Protein AF-A0A258D610-F1 (afdb_monomer_lite)

pLDDT: mean 95.36, std 6.73, range [49.62, 98.81]

Radius of gyration: 11.91 Å; chains: 1; bounding box: 27×26×26 Å

Sequence (72 aa):
LATLLYVAPDAEARLEPVRAALAGTTCECGASAWNGLLVVRFLAQDIETLRRDASAFLVAFRGAPLPRVWGL

Foldseek 3Di:
DDKDKFAAPCQQVCQVVLVVLCVPAPWDKHWDDDDRIIMIDTHDPDPVSVLVSVLSSVCVSVVHHDDPVSPD

Structure (mmCIF, N/CA/C/O backbone):
data_AF-A0A258D610-F1
#
_entry.id   AF-A0A258D610-F1
#
loop_
_atom_site.group_PDB
_atom_site.id
_atom_site.type_symbol
_atom_site.label_atom_id
_atom_site.label_alt_id
_atom_site.label_comp_id
_atom_site.label_asym_id
_atom_site.label_entity_id
_atom_site.label_seq_id
_atom_site.pdbx_PDB_ins_code
_atom_site.Cartn_x
_atom_site.Cartn_y
_atom_site.Cartn_z
_atom_site.occupancy
_atom_site.B_iso_or_equiv
_atom_site.auth_seq_id
_atom_site.auth_comp_id
_atom_site.auth_asym_id
_atom_site.auth_atom_id
_atom_site.pdbx_PDB_model_num
ATOM 1 N N . LEU A 1 1 ? -3.881 0.371 13.306 1.00 95.81 1 LEU A N 1
ATOM 2 C CA . LEU A 1 1 ? -2.997 0.873 12.229 1.00 95.81 1 LEU A CA 1
ATOM 3 C C . LEU A 1 1 ? -2.613 -0.289 11.322 1.00 95.81 1 LEU A C 1
ATOM 5 O O . LEU A 1 1 ? -2.340 -1.365 11.840 1.00 95.81 1 LEU A O 1
ATOM 9 N N . ALA A 1 2 ? -2.552 -0.068 10.010 1.00 96.31 2 ALA A N 1
ATOM 10 C CA . ALA A 1 2 ? -1.923 -0.976 9.051 1.00 96.31 2 ALA A CA 1
ATOM 11 C C . ALA A 1 2 ? -0.940 -0.199 8.161 1.00 96.31 2 ALA A C 1
ATOM 13 O O . ALA A 1 2 ? -1.166 0.976 7.870 1.00 96.31 2 ALA A O 1
ATOM 14 N N . THR A 1 3 ? 0.146 -0.851 7.739 1.00 97.69 3 THR A N 1
ATOM 15 C CA . THR A 1 3 ? 1.106 -0.297 6.773 1.00 97.69 3 THR A CA 1
ATOM 16 C C . THR A 1 3 ? 1.271 -1.272 5.620 1.00 97.69 3 THR A C 1
ATOM 18 O O . THR A 1 3 ? 1.551 -2.448 5.843 1.00 97.69 3 THR A O 1
ATOM 21 N N . LEU A 1 4 ? 1.127 -0.771 4.399 1.00 96.38 4 LEU A N 1
ATOM 22 C CA . LEU A 1 4 ? 1.474 -1.484 3.181 1.00 96.38 4 LEU A CA 1
ATOM 23 C C . LEU A 1 4 ? 2.747 -0.884 2.595 1.00 96.38 4 LEU A C 1
ATOM 25 O O . LEU A 1 4 ? 2.877 0.337 2.502 1.00 96.38 4 LEU A O 1
ATOM 29 N N . LEU A 1 5 ? 3.658 -1.760 2.185 1.00 98.06 5 LEU A N 1
ATOM 30 C CA . LEU A 1 5 ? 4.879 -1.405 1.482 1.00 98.06 5 LEU A CA 1
ATOM 31 C C . LEU A 1 5 ? 4.889 -2.108 0.125 1.00 98.06 5 LEU A C 1
ATOM 33 O O . LEU A 1 5 ? 4.798 -3.333 0.054 1.00 98.06 5 LEU A O 1
ATOM 37 N N . TYR A 1 6 ? 5.017 -1.321 -0.935 1.00 98.38 6 TYR A N 1
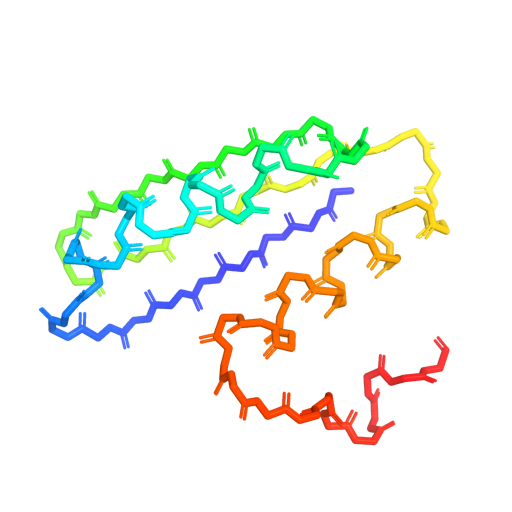ATOM 38 C CA . TYR A 1 6 ? 5.284 -1.796 -2.283 1.00 98.38 6 TYR A CA 1
ATOM 39 C C . TYR A 1 6 ? 6.694 -1.366 -2.688 1.00 98.38 6 TYR A C 1
ATOM 41 O O . TYR A 1 6 ? 7.055 -0.203 -2.516 1.00 98.38 6 TYR A O 1
ATOM 49 N N . VAL A 1 7 ? 7.488 -2.317 -3.184 1.00 98.44 7 VAL A N 1
ATOM 50 C CA . VAL A 1 7 ? 8.892 -2.109 -3.558 1.00 98.44 7 VAL A CA 1
ATOM 51 C C . VAL A 1 7 ? 9.064 -2.536 -5.004 1.00 98.44 7 VAL A C 1
ATOM 53 O O . VAL A 1 7 ? 9.044 -3.732 -5.300 1.00 98.44 7 VAL A O 1
ATOM 56 N N . ALA A 1 8 ? 9.190 -1.562 -5.897 1.00 98.31 8 ALA A N 1
ATOM 57 C CA . ALA A 1 8 ? 9.369 -1.801 -7.321 1.00 98.31 8 ALA A CA 1
ATOM 58 C C . ALA A 1 8 ? 9.856 -0.532 -8.039 1.00 98.31 8 ALA A C 1
ATOM 60 O O . ALA A 1 8 ? 9.613 0.575 -7.557 1.00 98.31 8 ALA A O 1
ATOM 61 N N . PRO A 1 9 ? 10.481 -0.665 -9.225 1.00 98.38 9 PRO A N 1
ATOM 62 C CA . PRO A 1 9 ? 10.898 0.485 -10.027 1.00 98.38 9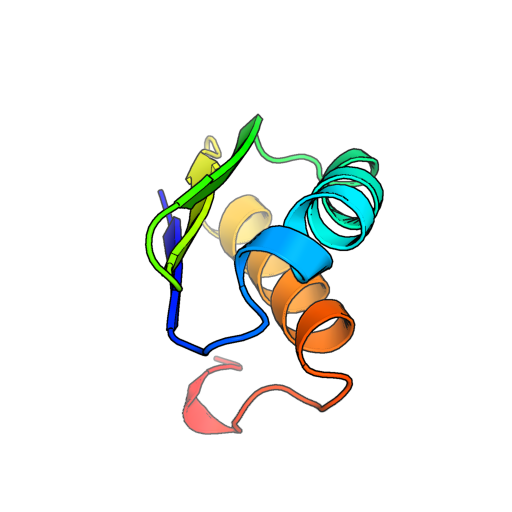 PRO A CA 1
ATOM 63 C C . PRO A 1 9 ? 9.758 1.426 -10.450 1.00 98.38 9 PRO A C 1
ATOM 65 O O . PRO A 1 9 ? 10.025 2.574 -10.783 1.00 98.38 9 PRO A O 1
ATOM 68 N N . ASP A 1 10 ? 8.502 0.964 -10.460 1.00 98.12 10 ASP A N 1
ATOM 69 C CA . ASP A 1 10 ? 7.325 1.762 -10.827 1.00 98.12 10 ASP A CA 1
ATOM 70 C C . ASP A 1 10 ? 6.594 2.384 -9.622 1.00 98.12 10 ASP A C 1
ATOM 72 O O . ASP A 1 10 ? 5.523 2.961 -9.798 1.00 98.12 10 ASP A O 1
ATOM 76 N N . ALA A 1 11 ? 7.135 2.302 -8.401 1.00 98.56 11 ALA A N 1
ATOM 77 C CA . ALA A 1 11 ? 6.430 2.703 -7.181 1.00 98.56 11 ALA A CA 1
ATOM 78 C C . ALA A 1 11 ? 5.913 4.155 -7.198 1.00 98.56 11 ALA A C 1
ATOM 80 O O . ALA A 1 11 ? 4.740 4.390 -6.899 1.00 98.56 11 ALA A O 1
ATOM 81 N N . GLU A 1 12 ? 6.741 5.127 -7.586 1.00 98.62 12 GLU A N 1
ATOM 82 C CA . GLU A 1 12 ? 6.335 6.532 -7.692 1.00 98.62 12 GLU A CA 1
ATOM 83 C C . GLU A 1 12 ? 5.224 6.748 -8.732 1.00 98.62 12 GLU A C 1
ATOM 85 O O . GLU A 1 12 ? 4.305 7.534 -8.494 1.00 98.62 12 GLU A O 1
ATOM 90 N N . ALA A 1 13 ? 5.237 6.000 -9.841 1.00 98.44 13 ALA A N 1
ATOM 91 C CA . ALA A 1 13 ? 4.202 6.081 -10.875 1.00 98.44 13 ALA A CA 1
ATOM 92 C C . ALA A 1 13 ? 2.834 5.564 -10.389 1.00 98.44 13 ALA A C 1
ATOM 94 O O . ALA A 1 13 ? 1.793 5.924 -10.940 1.00 98.44 13 ALA A O 1
ATOM 95 N N . ARG A 1 14 ? 2.813 4.742 -9.331 1.00 98.00 14 ARG A N 1
ATOM 96 C CA . ARG A 1 14 ? 1.589 4.204 -8.718 1.00 98.00 14 ARG A CA 1
ATOM 97 C C . ARG A 1 14 ? 0.944 5.164 -7.714 1.00 98.00 14 ARG A C 1
ATOM 99 O O . ARG A 1 14 ? -0.176 4.892 -7.284 1.00 98.00 14 ARG A O 1
ATOM 106 N N . LEU A 1 15 ? 1.607 6.264 -7.338 1.00 98.44 15 LEU A N 1
ATOM 107 C CA . LEU A 1 15 ? 1.170 7.133 -6.240 1.00 98.44 15 LEU A CA 1
ATOM 108 C C . LEU A 1 15 ? -0.209 7.763 -6.475 1.00 98.44 15 LEU A C 1
ATOM 110 O O . LEU A 1 15 ? -1.080 7.651 -5.614 1.00 98.44 15 LEU A O 1
ATOM 114 N N . GLU A 1 16 ? -0.424 8.403 -7.623 1.00 98.25 16 GLU A N 1
ATOM 115 C CA . GLU A 1 16 ? -1.696 9.081 -7.910 1.00 98.25 16 GLU A CA 1
ATOM 116 C C . GLU A 1 16 ? -2.878 8.104 -8.051 1.00 98.25 16 GLU A C 1
ATOM 118 O O . GLU A 1 16 ? -3.900 8.322 -7.395 1.00 98.25 16 GLU A O 1
ATOM 123 N N . PRO A 1 17 ? -2.756 6.968 -8.772 1.00 97.25 17 PRO A N 1
ATOM 124 C CA . PRO A 1 17 ? -3.782 5.923 -8.750 1.00 97.25 17 PRO A CA 1
ATOM 125 C C . PRO A 1 17 ? -4.115 5.421 -7.340 1.00 97.25 17 PRO A C 1
ATOM 127 O O . PRO A 1 17 ? -5.280 5.196 -7.012 1.00 97.25 17 PRO A O 1
ATOM 130 N N . VAL A 1 18 ? -3.102 5.270 -6.484 1.00 97.88 18 VAL A N 1
ATOM 131 C CA . VAL A 1 18 ? -3.288 4.847 -5.091 1.00 97.88 18 VAL A CA 1
ATOM 132 C C . VAL A 1 18 ? -4.026 5.908 -4.286 1.00 97.88 18 VAL A C 1
ATOM 134 O O . VAL A 1 18 ? -4.977 5.569 -3.590 1.00 97.88 18 VAL A O 1
ATOM 137 N N . ARG A 1 19 ? -3.662 7.188 -4.405 1.00 97.75 19 ARG A N 1
ATOM 138 C CA . ARG A 1 19 ? -4.377 8.286 -3.733 1.00 97.75 19 ARG A CA 1
ATOM 139 C C . ARG A 1 19 ? -5.839 8.366 -4.160 1.00 97.75 19 ARG A C 1
ATOM 141 O O . ARG A 1 19 ? -6.704 8.529 -3.305 1.00 97.75 19 ARG A O 1
ATOM 148 N N . ALA A 1 20 ? -6.119 8.176 -5.448 1.00 96.62 20 ALA A N 1
ATOM 149 C CA . ALA A 1 20 ? -7.486 8.105 -5.952 1.00 96.62 20 ALA A CA 1
ATOM 150 C C . ALA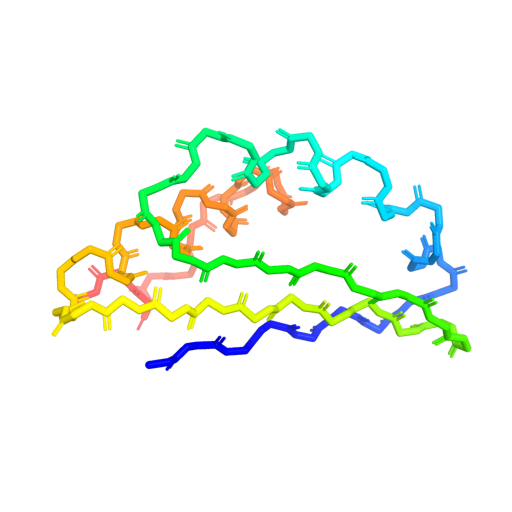 A 1 20 ? -8.266 6.927 -5.338 1.00 96.62 20 ALA A C 1
ATOM 152 O O . ALA A 1 20 ? -9.404 7.104 -4.911 1.00 96.62 20 ALA A O 1
ATOM 153 N N . ALA A 1 21 ? -7.649 5.745 -5.225 1.00 95.69 21 ALA A N 1
ATOM 154 C CA . ALA A 1 21 ? -8.272 4.580 -4.591 1.00 95.69 21 ALA A CA 1
ATOM 155 C C . ALA A 1 21 ? -8.532 4.777 -3.084 1.00 95.69 21 ALA A C 1
ATOM 157 O O . ALA A 1 21 ? -9.505 4.249 -2.548 1.00 95.69 21 ALA A O 1
ATOM 158 N N . LEU A 1 22 ? -7.683 5.547 -2.398 1.00 96.81 22 LEU A N 1
ATOM 159 C CA . LEU A 1 22 ? -7.818 5.840 -0.969 1.00 96.81 22 LEU A CA 1
ATOM 160 C C . LEU A 1 22 ? -8.938 6.841 -0.648 1.00 96.81 22 LEU A C 1
ATOM 162 O O . LEU A 1 22 ? -9.474 6.806 0.460 1.00 96.81 22 LEU A O 1
ATOM 166 N N . ALA A 1 23 ? -9.337 7.686 -1.604 1.00 94.00 23 ALA A N 1
ATOM 167 C CA . ALA A 1 23 ? -10.367 8.711 -1.401 1.00 94.00 23 ALA A CA 1
ATOM 168 C C . ALA A 1 23 ? -11.748 8.144 -1.005 1.00 94.00 23 ALA A C 1
ATOM 170 O O . ALA A 1 23 ? -12.559 8.864 -0.431 1.00 94.00 23 ALA A O 1
ATOM 171 N N . GLY A 1 24 ? -12.018 6.867 -1.299 1.00 88.06 24 GLY A N 1
ATOM 172 C CA . GLY A 1 24 ? -13.259 6.178 -0.923 1.00 88.06 24 GLY A CA 1
ATOM 173 C C . GLY A 1 24 ? -13.202 5.414 0.405 1.00 88.06 24 GLY A C 1
ATOM 174 O O . GLY A 1 24 ? -14.158 4.717 0.736 1.00 88.06 24 GLY A O 1
ATOM 175 N N . THR A 1 25 ? -12.088 5.481 1.138 1.00 94.25 25 THR A N 1
ATOM 176 C CA . THR A 1 25 ? -11.927 4.744 2.399 1.00 94.25 25 THR A CA 1
ATOM 177 C C . THR A 1 25 ? -12.521 5.506 3.581 1.00 94.25 25 THR A C 1
ATOM 179 O O . THR A 1 25 ? -12.597 6.732 3.589 1.00 94.25 25 THR A O 1
ATOM 182 N N . THR A 1 26 ? -12.954 4.761 4.593 1.00 96.44 26 THR A N 1
ATOM 183 C CA . THR A 1 26 ? -13.431 5.298 5.876 1.00 96.44 26 THR A CA 1
ATOM 184 C C . THR A 1 26 ? -12.302 5.499 6.889 1.00 96.44 26 THR A C 1
ATOM 186 O O . THR A 1 26 ? -12.457 6.253 7.847 1.00 96.44 26 THR A O 1
ATOM 189 N N . CYS A 1 27 ? -11.160 4.840 6.685 1.00 97.00 27 CYS A N 1
ATOM 190 C CA . CYS A 1 27 ? -9.938 5.059 7.451 1.00 97.00 27 CYS A CA 1
ATOM 191 C C . CYS A 1 27 ? -9.332 6.444 7.187 1.00 97.00 27 CYS A C 1
ATOM 193 O O . CYS A 1 27 ? -9.310 6.924 6.054 1.00 97.00 27 CYS A O 1
ATOM 195 N N . GLU A 1 28 ? -8.687 7.018 8.202 1.00 98.25 28 GLU A N 1
ATOM 196 C CA . GLU A 1 28 ? -7.674 8.043 7.962 1.00 98.25 28 GLU A CA 1
ATOM 197 C C . GLU A 1 28 ? -6.474 7.365 7.298 1.00 98.25 28 GLU A C 1
ATOM 199 O O . GLU A 1 28 ? -5.923 6.387 7.816 1.00 98.25 28 GLU A O 1
ATOM 204 N N . CYS A 1 29 ? -6.081 7.831 6.119 1.00 98.12 29 CYS A N 1
ATOM 205 C CA . CYS A 1 29 ? -5.025 7.183 5.363 1.00 98.12 29 CYS A CA 1
ATOM 206 C C . CYS A 1 29 ? -4.197 8.166 4.542 1.00 98.12 29 CYS A C 1
ATOM 208 O O . CYS A 1 29 ? -4.581 9.306 4.290 1.00 98.12 29 CYS A O 1
ATOM 210 N N . GLY A 1 30 ? -3.022 7.703 4.127 1.00 98.00 30 GLY A N 1
ATOM 211 C CA . GLY A 1 30 ? -2.127 8.479 3.284 1.00 98.00 30 GLY A CA 1
ATOM 212 C C . GLY A 1 30 ? -1.134 7.596 2.551 1.00 98.00 30 GLY A C 1
ATOM 213 O O . GLY A 1 30 ? -0.786 6.507 3.017 1.00 98.00 30 GLY A O 1
ATOM 214 N N . ALA A 1 31 ? -0.672 8.095 1.407 1.00 98.56 31 ALA A N 1
ATOM 215 C CA . ALA A 1 31 ? 0.330 7.446 0.580 1.00 98.56 31 ALA A CA 1
ATOM 216 C C 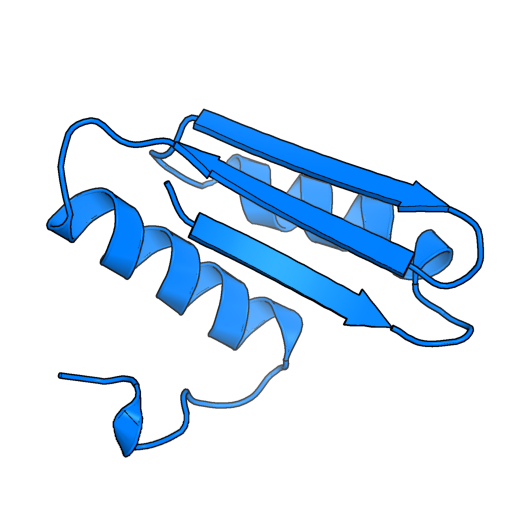. ALA A 1 31 ? 1.455 8.415 0.199 1.00 98.56 31 ALA A C 1
ATOM 218 O O . ALA A 1 31 ? 1.204 9.567 -0.183 1.00 98.56 31 ALA A O 1
ATOM 219 N N . SER A 1 32 ? 2.682 7.904 0.261 1.00 98.62 32 SER A N 1
ATOM 220 C CA . SER A 1 32 ? 3.905 8.585 -0.165 1.00 98.62 32 SER A CA 1
ATOM 221 C C . SER A 1 32 ? 4.780 7.613 -0.947 1.00 98.62 32 SER A C 1
ATOM 223 O O . SER A 1 32 ? 4.807 6.424 -0.624 1.00 98.62 32 SER A O 1
ATOM 225 N N . ALA A 1 33 ? 5.509 8.116 -1.942 1.00 98.75 33 ALA A N 1
ATOM 226 C CA . ALA A 1 33 ? 6.425 7.309 -2.737 1.00 98.75 33 ALA A CA 1
ATOM 227 C C . ALA A 1 33 ? 7.771 8.014 -2.953 1.00 98.75 33 ALA A C 1
ATOM 229 O O . ALA A 1 33 ? 7.798 9.232 -3.127 1.00 98.75 33 ALA A O 1
ATOM 230 N N . TRP A 1 34 ? 8.864 7.252 -2.872 1.00 98.62 34 TRP A N 1
ATOM 231 C CA . TRP A 1 34 ? 10.243 7.704 -3.077 1.00 98.62 34 TRP A CA 1
ATOM 232 C C . TRP A 1 34 ? 11.194 6.507 -3.226 1.00 98.62 34 TRP A C 1
ATOM 234 O O . TRP A 1 34 ? 11.028 5.496 -2.547 1.00 98.62 34 TRP A O 1
ATOM 244 N N . ASN A 1 35 ? 12.238 6.637 -4.043 1.00 98.25 35 ASN A N 1
ATOM 245 C CA . ASN A 1 35 ? 13.314 5.652 -4.206 1.00 98.25 35 ASN A CA 1
ATOM 246 C C . ASN A 1 35 ? 12.814 4.223 -4.512 1.00 98.25 35 ASN A C 1
ATOM 248 O O . ASN A 1 35 ? 13.329 3.256 -3.947 1.00 98.25 35 ASN A O 1
ATOM 252 N N . GLY A 1 36 ? 11.795 4.074 -5.365 1.00 98.31 36 GLY A N 1
ATOM 253 C CA . GLY A 1 36 ? 11.207 2.763 -5.671 1.00 98.31 36 GLY A CA 1
ATOM 254 C C . GLY A 1 36 ? 10.386 2.155 -4.524 1.00 98.31 36 GLY A C 1
ATOM 255 O O . GLY A 1 36 ? 10.093 0.956 -4.529 1.00 98.31 36 GLY A O 1
ATOM 256 N N . LEU A 1 37 ? 10.016 2.966 -3.530 1.00 98.81 37 LEU A N 1
ATOM 257 C CA . LEU A 1 37 ? 9.122 2.604 -2.436 1.00 98.81 37 LEU A CA 1
ATOM 258 C C . LEU A 1 37 ? 7.806 3.356 -2.582 1.00 98.81 37 LEU A C 1
ATOM 260 O O . LEU A 1 37 ? 7.795 4.560 -2.817 1.00 98.81 37 LEU A O 1
ATOM 264 N N . LEU A 1 38 ? 6.702 2.657 -2.354 1.00 98.81 38 LEU A N 1
ATOM 265 C CA . LEU A 1 38 ? 5.386 3.240 -2.127 1.00 98.81 38 LEU A CA 1
ATOM 266 C C . LEU A 1 38 ? 4.882 2.727 -0.778 1.00 98.81 38 LEU A C 1
ATOM 268 O O . LEU A 1 38 ? 4.746 1.520 -0.564 1.00 98.81 38 LEU A O 1
ATOM 272 N N . VAL A 1 39 ? 4.598 3.656 0.131 1.00 98.75 39 VAL A N 1
ATOM 273 C CA . VAL A 1 39 ? 4.115 3.367 1.482 1.00 98.75 39 VAL A CA 1
ATOM 274 C C . VAL A 1 39 ? 2.706 3.900 1.634 1.00 98.75 39 VAL A C 1
ATOM 276 O O . VAL A 1 39 ? 2.467 5.084 1.403 1.00 98.75 39 VAL A O 1
ATOM 279 N N . VAL A 1 40 ? 1.797 3.040 2.091 1.00 98.56 40 VAL A N 1
ATOM 280 C CA . VAL A 1 40 ? 0.423 3.410 2.441 1.00 98.56 40 VAL A CA 1
ATOM 281 C C . VAL A 1 40 ? 0.187 3.111 3.913 1.00 98.56 40 VAL A C 1
ATOM 283 O O . VAL A 1 40 ? 0.500 2.015 4.382 1.00 98.56 40 VAL A O 1
ATOM 286 N N . ARG A 1 41 ? -0.361 4.075 4.653 1.00 98.44 41 ARG A N 1
ATOM 287 C CA . ARG A 1 41 ? -0.725 3.906 6.066 1.00 98.44 41 ARG A CA 1
ATOM 288 C C . ARG A 1 41 ? -2.216 4.116 6.256 1.00 98.44 41 ARG A C 1
ATOM 290 O O . ARG A 1 41 ? -2.773 5.043 5.681 1.00 98.44 41 ARG A O 1
ATOM 297 N N . PHE A 1 42 ? -2.813 3.273 7.093 1.00 98.38 42 PHE A N 1
ATOM 298 C CA . PHE A 1 42 ? -4.222 3.321 7.474 1.00 98.38 42 PHE A CA 1
ATOM 299 C C . PHE A 1 42 ? -4.356 3.396 8.990 1.00 98.38 42 PHE A C 1
ATOM 301 O O . PHE A 1 42 ? -3.760 2.587 9.711 1.00 98.38 42 PHE A O 1
ATOM 308 N N . LEU A 1 43 ? -5.196 4.303 9.466 1.00 98.38 43 LEU A N 1
ATOM 309 C CA . LEU A 1 43 ? -5.580 4.469 10.855 1.00 98.38 43 LEU A CA 1
ATOM 310 C C . LEU A 1 43 ? -7.110 4.444 10.963 1.00 98.38 43 LEU A C 1
ATOM 312 O O . LEU A 1 43 ? -7.818 5.107 10.213 1.00 98.38 43 LEU A O 1
ATOM 316 N N . ALA A 1 44 ? -7.612 3.649 11.901 1.00 97.94 44 ALA A N 1
ATOM 317 C CA . ALA A 1 44 ? -9.033 3.508 12.186 1.00 97.94 44 ALA A CA 1
ATOM 318 C C . ALA A 1 44 ? -9.231 3.316 13.691 1.00 97.94 44 ALA A C 1
ATOM 320 O O . ALA A 1 44 ? -8.305 2.884 14.385 1.00 97.94 44 ALA A O 1
ATOM 321 N N . GLN A 1 45 ? -10.439 3.619 14.165 1.00 97.06 45 GLN A N 1
ATOM 322 C CA . GLN A 1 45 ? -10.834 3.455 15.568 1.00 97.06 45 GLN A CA 1
ATOM 323 C C . GLN A 1 45 ? -11.001 1.983 15.963 1.00 97.06 45 GLN A C 1
ATOM 325 O O . GLN A 1 45 ? -10.790 1.622 17.118 1.00 97.06 45 GLN A O 1
ATOM 330 N N . ASP A 1 46 ? -11.346 1.125 15.003 1.00 97.38 46 ASP A N 1
ATOM 331 C CA . ASP A 1 46 ? -11.626 -0.287 15.224 1.00 97.38 46 ASP A CA 1
ATOM 332 C C . ASP A 1 46 ? -10.998 -1.175 14.134 1.00 97.38 46 ASP A C 1
ATOM 334 O O . ASP A 1 46 ? -10.616 -0.724 13.048 1.00 97.38 46 ASP A O 1
ATOM 338 N N . ILE A 1 47 ? -10.853 -2.463 14.454 1.00 95.25 47 ILE A N 1
ATOM 339 C CA . ILE A 1 47 ? -10.198 -3.435 13.574 1.00 95.25 47 ILE A CA 1
ATOM 340 C C . ILE A 1 47 ? -11.055 -3.816 12.363 1.00 95.25 47 ILE A C 1
ATOM 342 O O . ILE A 1 47 ? -10.497 -4.157 11.324 1.00 95.25 47 ILE A O 1
ATOM 346 N N . GLU A 1 48 ? -12.380 -3.741 12.472 1.00 95.44 48 GLU A N 1
ATOM 347 C CA . GLU A 1 48 ? -13.308 -4.120 11.404 1.00 95.44 48 GLU A CA 1
ATOM 348 C C . GLU A 1 48 ? -13.212 -3.124 10.246 1.00 95.44 48 GLU A C 1
ATOM 350 O O . GLU A 1 48 ? -12.995 -3.504 9.094 1.00 95.44 48 GLU 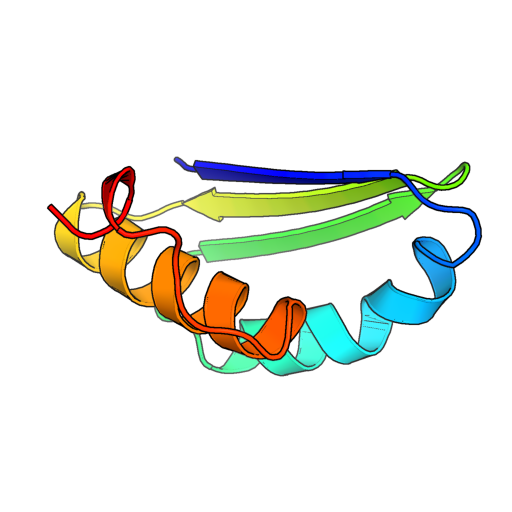A O 1
ATOM 355 N N . THR A 1 49 ? -13.254 -1.830 10.567 1.00 96.56 49 THR A N 1
ATOM 356 C CA . THR A 1 49 ? -13.029 -0.729 9.629 1.00 96.56 49 THR A CA 1
ATOM 357 C C . THR A 1 49 ? -11.661 -0.826 8.969 1.00 96.56 49 THR A C 1
ATOM 359 O O . THR A 1 49 ? -11.557 -0.759 7.742 1.00 96.56 49 THR A O 1
ATOM 362 N N . LEU A 1 50 ? -10.614 -1.065 9.765 1.00 96.81 50 LEU A N 1
ATOM 363 C CA . LEU A 1 50 ? -9.260 -1.211 9.243 1.00 96.81 50 LEU A CA 1
ATOM 364 C C . LEU A 1 50 ? -9.144 -2.390 8.268 1.00 96.81 50 LEU A C 1
ATOM 366 O O . LEU A 1 50 ? -8.551 -2.249 7.199 1.00 96.81 50 LEU A O 1
ATOM 370 N N . ARG A 1 51 ? -9.694 -3.555 8.634 1.00 95.06 51 ARG A N 1
ATOM 371 C CA . ARG A 1 51 ? -9.641 -4.774 7.816 1.00 95.06 51 ARG A CA 1
ATOM 372 C C . ARG A 1 51 ? -10.415 -4.608 6.522 1.00 95.06 51 ARG A C 1
ATOM 374 O O . ARG A 1 51 ? -9.875 -4.956 5.474 1.00 95.06 51 ARG A O 1
ATOM 381 N N . ARG A 1 52 ? -11.633 -4.068 6.582 1.00 95.38 52 ARG A N 1
ATOM 382 C CA . ARG A 1 52 ? -12.479 -3.820 5.409 1.00 95.38 52 ARG A CA 1
ATOM 383 C C . ARG A 1 52 ? -11.757 -2.945 4.387 1.00 95.38 52 ARG A C 1
ATOM 385 O O . ARG A 1 52 ? -11.584 -3.364 3.242 1.00 95.38 52 ARG A O 1
ATOM 392 N N . ASP A 1 53 ? -11.282 -1.776 4.808 1.00 96.88 53 ASP A N 1
ATOM 393 C CA . ASP A 1 53 ? -10.712 -0.789 3.889 1.00 96.88 53 ASP A CA 1
ATOM 394 C C . ASP A 1 53 ? -9.340 -1.223 3.358 1.00 96.88 53 ASP A C 1
ATOM 396 O O . ASP A 1 53 ? -9.089 -1.140 2.154 1.00 96.88 53 ASP A O 1
ATOM 400 N N . ALA A 1 54 ? -8.466 -1.760 4.218 1.00 95.75 54 ALA A N 1
ATOM 401 C CA . ALA A 1 54 ? -7.157 -2.252 3.786 1.00 95.75 54 ALA A CA 1
ATOM 402 C C . ALA A 1 54 ? -7.282 -3.453 2.832 1.00 95.75 54 ALA A C 1
ATOM 404 O O . ALA A 1 54 ? -6.515 -3.562 1.874 1.00 95.75 54 ALA A O 1
ATOM 405 N N . SER A 1 55 ? -8.259 -4.338 3.060 1.00 95.06 55 SER A N 1
ATOM 406 C CA . SER A 1 55 ? -8.528 -5.487 2.188 1.00 95.06 55 SER A CA 1
ATOM 407 C C . SER A 1 55 ? -9.061 -5.053 0.828 1.00 95.06 55 SER A C 1
ATOM 409 O O . SER A 1 55 ? -8.556 -5.513 -0.197 1.00 95.06 55 SER A O 1
ATOM 411 N N . ALA A 1 56 ? -10.039 -4.142 0.810 1.00 95.19 56 ALA A N 1
ATOM 412 C CA . ALA A 1 56 ? -10.584 -3.582 -0.423 1.00 95.19 56 ALA A CA 1
ATOM 413 C C . ALA A 1 56 ? -9.491 -2.877 -1.242 1.00 95.19 56 ALA A C 1
ATOM 415 O O . ALA A 1 56 ? -9.341 -3.143 -2.438 1.00 95.19 56 ALA A O 1
ATOM 416 N N . PHE A 1 57 ? -8.661 -2.061 -0.582 1.00 96.38 57 PHE A N 1
ATOM 417 C CA . PHE A 1 57 ? -7.507 -1.421 -1.205 1.00 96.38 57 PHE A CA 1
ATOM 418 C C . PHE A 1 57 ? -6.524 -2.444 -1.789 1.00 96.38 57 PHE A C 1
ATOM 420 O O . PHE A 1 57 ? -6.113 -2.311 -2.937 1.00 96.38 57 PHE A O 1
ATOM 427 N N . LEU A 1 58 ? -6.162 -3.486 -1.035 1.00 95.44 58 LEU A N 1
ATOM 428 C CA . LEU A 1 58 ? -5.226 -4.523 -1.482 1.00 95.44 58 LEU A CA 1
ATOM 429 C C . LEU A 1 58 ? -5.715 -5.280 -2.721 1.00 95.44 58 LEU A C 1
ATOM 431 O O . LEU A 1 58 ? -4.906 -5.597 -3.597 1.00 95.44 58 LEU A O 1
ATOM 435 N N . VAL A 1 59 ? -7.014 -5.575 -2.799 1.00 95.44 59 VAL A N 1
ATOM 436 C CA . VAL A 1 59 ? -7.615 -6.218 -3.976 1.00 95.44 59 VAL A CA 1
ATOM 437 C C . VAL A 1 59 ? -7.533 -5.293 -5.186 1.00 95.44 59 VAL A C 1
ATOM 439 O O . VAL A 1 59 ? -7.060 -5.721 -6.240 1.00 95.44 59 VAL A O 1
ATOM 442 N N . ALA A 1 60 ? -7.918 -4.024 -5.028 1.00 95.00 60 ALA A N 1
ATOM 443 C CA . ALA A 1 60 ? -7.859 -3.037 -6.103 1.00 95.00 60 ALA A CA 1
ATOM 444 C C . ALA A 1 60 ? -6.416 -2.777 -6.573 1.00 95.00 60 ALA A C 1
ATOM 446 O O . ALA A 1 60 ? -6.136 -2.813 -7.768 1.00 95.00 60 ALA A O 1
ATOM 447 N N . PHE A 1 61 ? -5.480 -2.583 -5.640 1.00 95.44 61 PHE A N 1
ATOM 448 C CA . PHE A 1 61 ? -4.078 -2.279 -5.931 1.00 95.44 61 PHE A CA 1
ATOM 449 C C . PHE A 1 61 ? -3.355 -3.422 -6.652 1.00 95.44 61 PHE A C 1
ATOM 451 O O . PHE A 1 61 ? -2.559 -3.180 -7.564 1.00 95.44 61 PHE A O 1
ATOM 458 N N . ARG A 1 62 ? -3.614 -4.673 -6.244 1.00 93.38 62 ARG 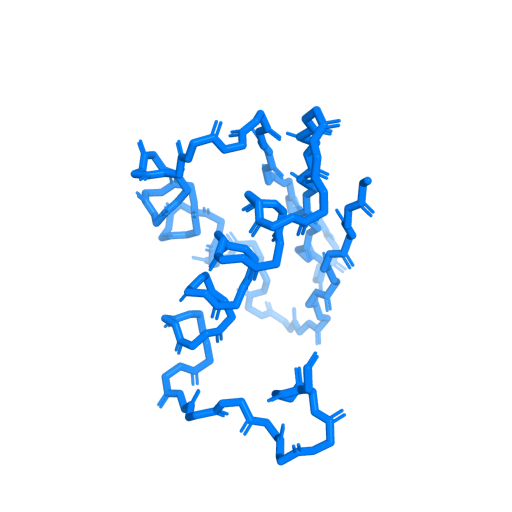A N 1
ATOM 459 C CA . ARG A 1 62 ? -2.996 -5.851 -6.870 1.00 93.38 62 ARG A CA 1
ATOM 460 C C . ARG A 1 62 ? -3.736 -6.348 -8.108 1.00 93.38 62 ARG A C 1
ATOM 462 O O . ARG A 1 62 ? -3.156 -7.130 -8.853 1.00 93.38 62 ARG A O 1
ATOM 469 N N . GLY A 1 63 ? -5.001 -5.969 -8.295 1.00 95.19 63 GLY A N 1
ATOM 470 C CA . GLY A 1 63 ? -5.858 -6.545 -9.334 1.00 95.19 63 GLY A CA 1
ATOM 471 C C . GLY A 1 63 ? -6.101 -8.048 -9.143 1.00 95.19 63 GLY A C 1
ATOM 472 O O . GLY A 1 63 ? -6.309 -8.767 -10.116 1.00 95.19 63 GLY A O 1
ATOM 473 N N . ALA A 1 64 ? -6.022 -8.541 -7.903 1.00 94.75 64 ALA A N 1
ATOM 474 C CA . ALA A 1 64 ? -6.136 -9.960 -7.581 1.00 94.75 64 ALA A CA 1
ATOM 475 C C . ALA A 1 64 ? -6.765 -10.171 -6.193 1.00 94.75 64 ALA A C 1
ATOM 477 O O . ALA A 1 64 ? -6.558 -9.338 -5.300 1.00 94.75 64 ALA A O 1
ATOM 478 N N . PRO A 1 65 ? -7.471 -11.298 -5.968 1.00 93.50 65 PRO A N 1
ATOM 479 C CA . PRO A 1 65 ? -8.006 -11.647 -4.655 1.00 93.50 65 PRO A CA 1
ATOM 480 C C . PRO A 1 65 ? -6.941 -11.644 -3.551 1.00 93.50 65 PRO A C 1
ATOM 482 O O . PRO A 1 65 ? -5.736 -11.768 -3.801 1.00 93.50 65 PRO A O 1
ATOM 485 N N . LEU A 1 66 ? -7.381 -11.525 -2.296 1.00 93.38 66 LEU A N 1
ATOM 486 C CA . LEU A 1 66 ? -6.488 -11.741 -1.161 1.00 93.38 66 LEU A CA 1
ATOM 487 C C . LEU A 1 66 ? -5.993 -13.196 -1.110 1.00 93.38 66 LEU A C 1
ATOM 489 O O . LEU A 1 66 ? -6.774 -14.112 -1.382 1.00 93.38 66 LEU A O 1
ATOM 493 N N . PRO A 1 67 ? -4.719 -13.439 -0.733 1.00 91.31 67 PRO A N 1
ATOM 494 C CA . PRO A 1 67 ? -4.277 -14.767 -0.338 1.00 91.31 67 PRO A CA 1
ATOM 495 C C . PRO A 1 67 ? -5.230 -15.343 0.709 1.00 91.31 67 PRO A C 1
ATOM 497 O O . PRO A 1 67 ? -5.635 -14.638 1.630 1.00 91.31 67 PRO A O 1
ATOM 500 N N . ARG A 1 68 ? -5.553 -16.635 0.603 1.00 88.44 68 ARG A N 1
ATOM 501 C CA . ARG A 1 68 ? -6.529 -17.298 1.491 1.00 88.44 68 ARG A CA 1
ATOM 502 C C . ARG A 1 68 ? -6.232 -17.091 2.979 1.00 88.44 68 ARG A C 1
ATOM 504 O O . ARG A 1 68 ? -7.150 -16.921 3.767 1.00 88.44 68 ARG A O 1
ATOM 511 N N . VAL A 1 69 ? -4.954 -17.065 3.349 1.00 89.62 69 VAL A N 1
ATOM 512 C CA . VAL A 1 69 ? -4.487 -16.882 4.733 1.00 89.62 69 VAL A CA 1
ATOM 513 C C . VAL A 1 69 ? -4.680 -15.462 5.283 1.00 89.62 69 VAL A C 1
ATOM 515 O O . VAL A 1 69 ? -4.421 -15.235 6.457 1.00 89.62 69 VAL A O 1
ATOM 518 N N . TRP A 1 70 ? -5.109 -14.500 4.461 1.00 84.00 70 TRP A N 1
ATOM 519 C CA . TRP A 1 70 ? -5.361 -13.114 4.880 1.00 84.00 70 TRP A CA 1
ATOM 520 C C . TRP A 1 70 ? -6.854 -12.810 5.084 1.00 84.00 70 TRP A C 1
ATOM 522 O O . TRP A 1 70 ? -7.182 -11.720 5.536 1.00 84.00 70 TRP A O 1
ATOM 532 N N . GLY A 1 71 ? -7.750 -13.742 4.737 1.00 71.62 71 GLY A N 1
ATOM 533 C CA . GLY A 1 71 ? -9.205 -13.541 4.740 1.00 71.62 71 GLY A CA 1
ATOM 534 C C . GLY A 1 71 ? -9.946 -14.084 5.967 1.00 71.62 71 GLY A C 1
ATOM 535 O O . GLY A 1 71 ? -11.079 -14.523 5.798 1.00 71.62 71 GLY A O 1
ATOM 536 N N . LEU A 1 72 ? -9.313 -14.121 7.148 1.00 49.62 72 LEU A N 1
ATOM 537 C CA . LEU A 1 72 ? -9.935 -14.584 8.402 1.00 49.62 72 LEU A CA 1
ATOM 538 C C . LEU A 1 72 ? -10.513 -13.434 9.231 1.00 49.62 72 LEU A C 1
ATOM 540 O O . LEU A 1 72 ? -9.738 -12.519 9.607 1.00 49.62 72 LEU A O 1
#

Secondary structure (DSSP, 8-state):
-EEEEEESTTTGGGHHHHHHHHTT-SSEEEEEEETTEEEEEEE-SSHHHHHHHHHHHHHHHHTSPPPGGG--